Protein AF-A0A2H6NJY4-F1 (afdb_monomer_lite)

Organism: NCBI:txid3147026

Foldseek 3Di:
DQLAFDWFWKWFALDPPDIQTATFTFNSDADDDDPPDPFDDKDQGMATPDPVRGGFWIWGADPPPGDIDIDGRTDLPDDLVVPPDDPVVSVRNVVCNVVSVVNVQSVCVVVVHDPPCPDDPPDDDDDDDDDDPDDDPPDD

Radius of gyration: 24.02 Å; chains: 1; bounding box: 42×92×43 Å

pLDDT: mean 80.64, std 13.8, range [42.91, 96.81]

Structure (mmCIF, N/CA/C/O backbone):
data_AF-A0A2H6NJY4-F1
#
_entry.id   AF-A0A2H6NJY4-F1
#
loop_
_atom_site.group_PDB
_atom_site.id
_atom_site.type_symbol
_atom_site.label_atom_id
_atom_site.label_alt_id
_atom_site.label_comp_id
_atom_site.label_asym_id
_atom_site.label_entity_id
_atom_site.label_seq_id
_atom_site.pdbx_PDB_ins_code
_atom_site.Cartn_x
_atom_site.Cartn_y
_atom_site.Cartn_z
_atom_site.occupancy
_atom_site.B_iso_or_equiv
_atom_site.auth_seq_id
_atom_site.auth_comp_id
_atom_site.auth_asym_id
_atom_site.auth_atom_id
_atom_site.pdbx_PDB_model_num
ATOM 1 N N . ASN A 1 1 ? -20.076 -10.041 -0.085 1.00 42.91 1 ASN A N 1
ATOM 2 C CA . ASN A 1 1 ? -19.448 -9.276 1.010 1.00 42.91 1 ASN A CA 1
ATOM 3 C C . ASN A 1 1 ? -18.939 -7.963 0.458 1.00 42.91 1 ASN A C 1
ATOM 5 O O . ASN A 1 1 ? -17.901 -7.938 -0.183 1.00 42.91 1 ASN A O 1
ATOM 9 N N . GLU A 1 2 ? -19.716 -6.896 0.629 1.00 47.81 2 GLU A N 1
ATOM 10 C CA . GLU A 1 2 ? -19.379 -5.552 0.152 1.00 47.81 2 GLU A CA 1
ATOM 11 C C . GLU A 1 2 ? -18.585 -4.817 1.238 1.00 47.81 2 GLU A C 1
ATOM 13 O O . GLU A 1 2 ? -19.144 -4.135 2.090 1.00 47.81 2 GLU A O 1
ATOM 18 N N . ILE A 1 3 ? -17.260 -4.970 1.223 1.00 58.25 3 ILE A N 1
ATOM 19 C CA . ILE A 1 3 ? -16.318 -4.173 2.030 1.00 58.25 3 ILE A CA 1
ATOM 20 C C . ILE A 1 3 ? -16.059 -2.838 1.301 1.00 58.25 3 ILE A C 1
ATOM 22 O O . ILE A 1 3 ? -14.927 -2.401 1.101 1.00 58.25 3 ILE A O 1
ATOM 26 N N . MET A 1 4 ? -17.111 -2.214 0.771 1.00 63.34 4 MET A N 1
ATOM 27 C CA . MET A 1 4 ? -16.979 -0.898 0.156 1.00 63.34 4 MET A CA 1
ATOM 28 C C . MET A 1 4 ? -16.822 0.127 1.266 1.00 63.34 4 MET A C 1
ATOM 30 O O . MET A 1 4 ? -17.583 0.121 2.232 1.00 63.34 4 MET A O 1
ATOM 34 N N . ASP A 1 5 ? -15.857 1.033 1.114 1.00 71.38 5 ASP A N 1
ATOM 35 C CA . ASP A 1 5 ? -15.793 2.250 1.918 1.00 71.38 5 ASP A CA 1
ATOM 36 C C . ASP A 1 5 ? -15.581 2.055 3.433 1.00 71.38 5 ASP A C 1
ATOM 38 O O . ASP A 1 5 ? -15.742 2.992 4.221 1.00 71.38 5 ASP A O 1
ATOM 42 N N . THR A 1 6 ? -15.156 0.865 3.856 1.00 86.00 6 THR A N 1
ATOM 43 C CA . THR A 1 6 ? -14.791 0.599 5.250 1.00 86.00 6 THR A CA 1
ATOM 44 C C . THR A 1 6 ? -13.343 0.982 5.512 1.00 86.00 6 THR A C 1
ATOM 46 O O . THR A 1 6 ? -12.458 0.706 4.694 1.00 86.00 6 THR A O 1
ATOM 49 N N . ILE A 1 7 ? -13.087 1.558 6.684 1.00 90.19 7 ILE A N 1
ATOM 50 C CA . ILE A 1 7 ? -11.731 1.786 7.174 1.00 90.19 7 ILE A CA 1
ATOM 51 C C . ILE A 1 7 ? -11.246 0.507 7.851 1.00 90.19 7 ILE A C 1
ATOM 53 O O . ILE A 1 7 ? -11.883 0.018 8.781 1.00 90.19 7 ILE A O 1
ATOM 57 N N . GLN A 1 8 ? -10.112 -0.014 7.395 1.00 92.50 8 GLN A N 1
ATOM 58 C CA . GLN A 1 8 ? -9.477 -1.195 7.971 1.00 92.50 8 GLN A CA 1
ATOM 59 C C . GLN A 1 8 ? -7.980 -0.973 8.173 1.00 92.50 8 GLN A C 1
ATOM 61 O O . GLN A 1 8 ? -7.358 -0.135 7.513 1.00 92.50 8 GLN A O 1
ATOM 66 N N . THR A 1 9 ? -7.396 -1.740 9.094 1.00 95.44 9 THR A N 1
ATOM 67 C CA . THR A 1 9 ? -5.949 -1.731 9.320 1.00 95.44 9 THR A CA 1
ATOM 68 C C . THR A 1 9 ? -5.268 -2.498 8.195 1.00 95.44 9 THR A C 1
ATOM 70 O O . THR A 1 9 ? -5.370 -3.715 8.126 1.00 95.44 9 THR A O 1
ATOM 73 N N . LEU A 1 10 ? -4.559 -1.793 7.322 1.00 96.06 10 LEU A N 1
ATOM 74 C CA . LEU A 1 10 ? -3.635 -2.355 6.345 1.00 96.06 10 LEU A CA 1
ATOM 75 C C . LEU A 1 10 ? -2.285 -2.625 7.021 1.00 96.06 10 LEU A C 1
ATOM 77 O O . LEU A 1 10 ? -1.745 -1.764 7.720 1.00 96.06 10 LEU A O 1
ATOM 81 N N . VAL A 1 11 ? -1.730 -3.806 6.770 1.00 96.62 11 VAL A N 1
ATOM 82 C CA . VAL A 1 11 ? -0.346 -4.174 7.076 1.00 96.62 11 VAL A CA 1
ATOM 83 C C . VAL A 1 11 ? 0.413 -4.228 5.757 1.00 96.62 11 VAL A C 1
ATOM 85 O O . VAL A 1 11 ? 0.078 -5.031 4.891 1.00 96.62 11 VAL A O 1
ATOM 88 N N . PHE A 1 12 ? 1.409 -3.359 5.587 1.00 96.81 12 PHE A N 1
ATOM 89 C CA . PHE A 1 12 ? 2.260 -3.301 4.397 1.00 96.81 12 PHE A CA 1
ATOM 90 C C . PHE A 1 12 ? 3.679 -3.773 4.723 1.00 96.81 12 PHE A C 1
ATOM 92 O O . PHE A 1 12 ? 4.318 -3.238 5.627 1.00 96.81 12 PHE A O 1
ATOM 99 N N . SER A 1 13 ? 4.184 -4.748 3.974 1.00 93.94 13 SER A N 1
ATOM 100 C CA . SER A 1 13 ? 5.522 -5.318 4.117 1.00 93.94 13 SER A CA 1
ATOM 101 C C . SER A 1 13 ? 6.531 -4.554 3.260 1.00 93.94 13 SER A C 1
ATOM 103 O O . SER A 1 13 ? 6.448 -4.557 2.032 1.00 93.94 13 SER A O 1
ATOM 105 N N . LYS A 1 14 ? 7.519 -3.930 3.906 1.00 85.06 14 LYS A N 1
ATOM 106 C CA . LYS A 1 14 ? 8.573 -3.152 3.242 1.00 85.06 14 LYS A CA 1
ATOM 107 C C . LYS A 1 14 ? 9.763 -4.029 2.842 1.00 85.06 14 LYS A C 1
ATOM 109 O O . LYS A 1 14 ? 10.114 -4.128 1.669 1.00 85.06 14 LYS A O 1
ATOM 114 N N . ASP A 1 15 ? 10.363 -4.697 3.823 1.00 77.38 15 ASP A N 1
ATOM 115 C CA . ASP A 1 15 ? 11.486 -5.627 3.672 1.00 77.38 15 ASP A CA 1
ATOM 116 C C . ASP A 1 15 ? 11.253 -6.876 4.540 1.00 77.38 15 ASP A C 1
ATOM 118 O O . ASP A 1 15 ? 10.174 -7.040 5.107 1.00 77.38 15 ASP A O 1
ATOM 122 N N . LYS A 1 16 ? 12.232 -7.791 4.620 1.00 67.00 16 LYS A N 1
ATOM 123 C CA . LYS A 1 16 ? 12.037 -9.107 5.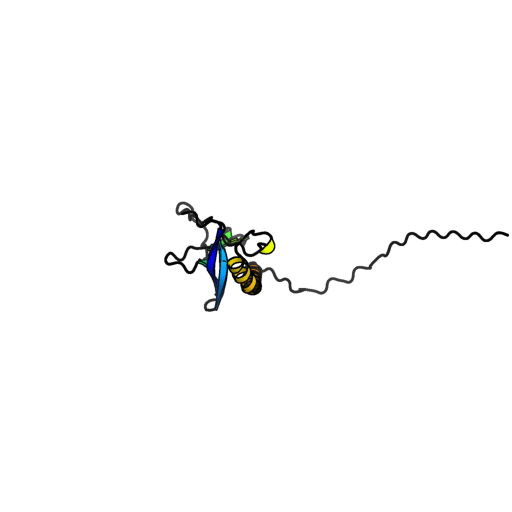251 1.00 67.00 16 LYS A CA 1
ATOM 124 C C . LYS A 1 16 ? 11.521 -9.044 6.697 1.00 67.00 16 LYS A C 1
ATOM 126 O O . LYS A 1 16 ? 10.931 -10.033 7.104 1.00 67.00 16 LYS A O 1
ATOM 131 N N . ASN A 1 17 ? 11.691 -7.935 7.429 1.00 69.75 17 ASN A N 1
ATOM 132 C CA . ASN A 1 17 ? 11.294 -7.840 8.840 1.00 69.75 17 ASN A CA 1
ATOM 133 C C . ASN A 1 17 ? 10.625 -6.507 9.239 1.00 69.75 17 ASN A C 1
ATOM 135 O O . ASN A 1 17 ? 10.441 -6.269 10.433 1.00 69.75 17 ASN A O 1
ATOM 139 N N . ASN A 1 18 ? 10.285 -5.628 8.292 1.00 87.62 18 ASN A N 1
ATOM 140 C CA . ASN A 1 18 ? 9.705 -4.321 8.600 1.00 87.62 18 ASN A CA 1
ATOM 141 C C . ASN A 1 18 ? 8.315 -4.139 7.976 1.00 87.62 18 ASN A C 1
ATOM 143 O O . ASN A 1 18 ? 8.128 -4.324 6.769 1.00 87.62 18 ASN A O 1
ATOM 147 N N . GLU A 1 19 ? 7.352 -3.730 8.804 1.00 94.56 19 GLU A N 1
ATOM 148 C CA . GLU A 1 19 ? 5.953 -3.539 8.428 1.00 94.56 19 GLU A CA 1
ATOM 149 C C . GLU A 1 19 ? 5.469 -2.124 8.760 1.00 94.56 19 GLU A C 1
ATOM 151 O O . GLU A 1 19 ? 5.774 -1.560 9.812 1.00 94.56 19 GLU A O 1
ATOM 156 N N . ILE A 1 20 ? 4.635 -1.571 7.883 1.00 95.50 20 ILE A N 1
ATOM 157 C CA . ILE A 1 20 ? 3.905 -0.329 8.117 1.00 95.50 20 ILE A CA 1
ATOM 158 C C . ILE A 1 20 ? 2.441 -0.690 8.355 1.00 95.50 20 ILE A C 1
ATOM 160 O O . ILE A 1 20 ? 1.766 -1.198 7.461 1.00 95.50 20 ILE A O 1
ATOM 164 N N . LYS A 1 21 ? 1.938 -0.403 9.560 1.00 95.94 21 LYS A N 1
ATOM 165 C CA . LYS A 1 21 ? 0.517 -0.560 9.901 1.00 95.94 21 LYS A CA 1
ATOM 166 C C . LYS A 1 21 ? -0.212 0.774 9.851 1.00 95.94 21 LYS A C 1
ATOM 168 O O . LYS A 1 21 ? 0.156 1.707 10.579 1.00 95.94 21 LYS A O 1
ATOM 173 N N . LEU A 1 22 ? -1.263 0.858 9.041 1.00 95.69 22 LEU A N 1
ATOM 174 C CA . LEU A 1 22 ? -2.063 2.068 8.866 1.00 95.69 22 LEU A CA 1
ATOM 175 C C . LEU A 1 22 ? -3.547 1.768 8.680 1.00 95.69 22 LEU A C 1
ATOM 177 O O . LEU A 1 22 ? -3.909 0.761 8.091 1.00 95.69 22 LEU A O 1
ATOM 181 N N . ASN A 1 23 ? -4.403 2.680 9.129 1.00 94.38 23 ASN A N 1
ATOM 182 C CA . ASN A 1 23 ? -5.824 2.633 8.796 1.00 94.38 23 ASN A CA 1
ATOM 183 C C . ASN A 1 23 ? -6.048 3.258 7.422 1.00 94.38 23 ASN A C 1
ATOM 185 O O . ASN A 1 23 ? -5.636 4.399 7.188 1.00 94.38 23 ASN A O 1
ATOM 189 N N . ALA A 1 24 ? -6.701 2.520 6.531 1.00 92.06 24 ALA A N 1
ATOM 190 C CA . ALA A 1 24 ? -6.932 2.941 5.161 1.00 92.06 24 ALA A CA 1
ATOM 191 C C . ALA A 1 24 ? -8.305 2.491 4.654 1.00 92.06 24 ALA A C 1
ATOM 193 O O . ALA A 1 24 ? -8.928 1.584 5.205 1.00 92.06 24 ALA A O 1
ATOM 194 N N . LEU A 1 25 ? -8.784 3.172 3.614 1.00 91.56 25 LEU A N 1
ATOM 195 C CA . LEU A 1 25 ? -10.094 2.921 3.028 1.00 91.56 25 LEU A CA 1
ATOM 196 C C . LEU A 1 25 ? -9.994 1.802 1.986 1.00 91.56 25 LEU A C 1
ATOM 198 O O . LEU A 1 25 ? -9.193 1.897 1.050 1.00 91.56 25 LEU A O 1
ATOM 202 N N . ALA A 1 26 ? -10.817 0.770 2.142 1.00 89.88 26 ALA A N 1
ATOM 203 C CA . ALA A 1 26 ? -10.967 -0.289 1.152 1.00 89.88 26 ALA A CA 1
ATOM 204 C C . ALA A 1 26 ? -11.712 0.225 -0.089 1.00 89.88 26 ALA A C 1
ATOM 206 O O . ALA A 1 26 ? -12.698 0.950 0.033 1.00 89.88 26 ALA A O 1
ATOM 207 N N . SER A 1 27 ? -11.282 -0.195 -1.279 1.00 88.06 27 SER A N 1
ATOM 208 C CA . SER A 1 27 ? -11.981 0.113 -2.538 1.00 88.06 27 SER A CA 1
ATOM 209 C C . SER A 1 27 ? -13.276 -0.680 -2.741 1.00 88.06 27 SER A C 1
ATOM 211 O O . SER A 1 27 ? -14.026 -0.407 -3.677 1.00 88.06 27 SER A O 1
ATOM 213 N N . GLY A 1 28 ? -13.523 -1.699 -1.910 1.00 85.25 28 GLY A N 1
ATOM 214 C CA . GLY A 1 28 ? -14.598 -2.673 -2.104 1.00 85.25 28 GLY A CA 1
ATOM 215 C C . GLY A 1 28 ? -14.322 -3.739 -3.160 1.00 85.25 28 GLY A C 1
ATOM 216 O O . GLY A 1 28 ? -15.189 -4.571 -3.411 1.00 85.25 28 GLY A O 1
ATOM 217 N N . LYS A 1 29 ? -13.132 -3.741 -3.765 1.00 85.19 29 LYS A N 1
ATOM 218 C CA . LYS A 1 29 ? -12.690 -4.762 -4.716 1.00 85.19 29 LYS A CA 1
ATOM 219 C C . LYS A 1 29 ? -11.688 -5.707 -4.063 1.00 85.19 29 LYS A C 1
ATOM 221 O O . LYS A 1 29 ? -10.968 -5.328 -3.142 1.00 85.19 29 LYS A O 1
ATOM 226 N N . PHE A 1 30 ? -11.627 -6.927 -4.576 1.00 82.81 30 PHE A N 1
ATOM 227 C CA . PHE A 1 30 ? -10.683 -7.958 -4.159 1.00 82.81 30 PHE A CA 1
ATOM 228 C C . PHE A 1 30 ? -9.942 -8.503 -5.378 1.00 82.81 30 PHE A C 1
ATOM 230 O O . PHE A 1 30 ? -10.411 -8.375 -6.511 1.00 82.81 30 PHE A O 1
ATOM 237 N N . PHE A 1 31 ? -8.767 -9.081 -5.145 1.00 86.88 31 PHE A N 1
ATOM 238 C CA . PHE A 1 31 ? -8.061 -9.813 -6.187 1.00 86.88 31 PHE A CA 1
ATOM 239 C C . PHE A 1 31 ? -8.646 -11.213 -6.312 1.00 86.88 31 PHE A C 1
ATOM 241 O O . PHE A 1 31 ? -8.768 -11.934 -5.324 1.00 86.88 31 PHE A O 1
ATOM 248 N N . GLU A 1 32 ? -8.975 -11.592 -7.538 1.00 82.25 32 GLU A N 1
ATOM 249 C CA . GLU A 1 32 ? -9.263 -12.970 -7.902 1.00 82.25 32 GLU A CA 1
ATOM 250 C C . GLU A 1 32 ? -8.016 -13.545 -8.575 1.00 82.25 32 GLU A C 1
ATOM 252 O O . GLU A 1 32 ? -7.437 -12.915 -9.463 1.00 82.25 32 GLU A O 1
ATOM 257 N N . VAL A 1 33 ? -7.564 -14.706 -8.104 1.00 73.56 33 VAL A N 1
ATOM 258 C CA . VAL A 1 33 ? -6.417 -15.406 -8.686 1.00 73.56 33 VAL A CA 1
ATOM 259 C C . VAL A 1 33 ? -6.960 -16.489 -9.602 1.00 73.56 33 VAL A C 1
ATOM 261 O O . VAL A 1 33 ? -7.536 -17.468 -9.126 1.00 73.56 33 VAL A O 1
ATOM 264 N N . ASP A 1 34 ? -6.765 -16.317 -10.906 1.00 72.00 34 ASP A N 1
ATOM 265 C CA . ASP A 1 34 ? -7.075 -17.363 -11.872 1.00 72.00 34 ASP A CA 1
ATOM 266 C C . ASP A 1 34 ? -5.961 -18.419 -11.850 1.00 72.00 34 ASP A C 1
ATOM 268 O O . ASP A 1 34 ? -4.794 -18.136 -12.114 1.00 72.00 34 ASP A O 1
ATOM 272 N N . ILE A 1 35 ? -6.327 -19.645 -11.484 1.00 64.31 35 ILE A N 1
ATOM 273 C CA . ILE A 1 35 ? -5.413 -20.787 -11.341 1.00 64.31 35 ILE A CA 1
ATOM 274 C C . ILE A 1 35 ? -5.130 -21.429 -12.720 1.00 64.31 35 ILE A C 1
ATOM 276 O O . ILE A 1 35 ? -4.299 -22.329 -12.829 1.00 64.31 35 ILE A O 1
ATOM 280 N N . SER A 1 36 ? -5.831 -21.003 -13.780 1.00 64.19 36 SER A N 1
ATOM 281 C CA . SER A 1 36 ? -5.752 -21.612 -15.113 1.00 64.19 36 SER A CA 1
ATOM 282 C C . SER A 1 36 ? -4.583 -21.117 -15.973 1.00 64.19 36 SER A C 1
ATOM 284 O O . SER A 1 36 ? -4.143 -21.839 -16.871 1.00 64.19 36 SER A O 1
ATOM 286 N N . GLU A 1 37 ? -4.018 -19.946 -15.673 1.00 56.38 37 GLU A N 1
ATOM 287 C CA . GLU A 1 37 ? -2.830 -19.420 -16.344 1.00 56.38 37 GLU A CA 1
ATOM 288 C C . GLU A 1 37 ? -1.591 -19.595 -15.456 1.00 56.38 37 GLU A C 1
ATOM 290 O O . GLU A 1 37 ? -1.649 -19.414 -14.240 1.00 56.38 37 GLU A O 1
ATOM 295 N N . ASN A 1 38 ? -0.443 -19.932 -16.060 1.00 55.72 38 ASN A N 1
ATOM 296 C CA . ASN A 1 38 ? 0.875 -19.854 -15.416 1.00 55.72 38 ASN A CA 1
ATOM 297 C C . ASN A 1 38 ? 1.212 -18.379 -15.144 1.00 55.72 38 ASN A C 1
ATOM 299 O O . ASN A 1 38 ? 2.090 -17.796 -15.783 1.00 55.72 38 ASN A O 1
ATOM 303 N N . LEU A 1 39 ? 0.462 -17.749 -14.243 1.00 59.62 39 LEU A N 1
ATOM 304 C CA . LEU A 1 39 ? 0.694 -16.387 -13.822 1.00 59.62 39 LEU A CA 1
ATOM 305 C C . LEU A 1 39 ? 2.074 -16.338 -13.182 1.00 59.62 39 LEU A C 1
ATOM 307 O O . LEU A 1 39 ? 2.447 -17.182 -12.361 1.00 59.62 39 LEU A O 1
ATOM 311 N N . ASN A 1 40 ? 2.845 -15.335 -13.590 1.00 63.66 40 ASN A N 1
ATOM 312 C CA . ASN A 1 40 ? 4.104 -15.021 -12.942 1.00 63.66 40 ASN A CA 1
ATOM 313 C C . ASN A 1 40 ? 3.896 -14.918 -11.423 1.00 63.66 40 ASN A C 1
ATOM 315 O O . ASN A 1 40 ? 2.837 -14.464 -10.981 1.00 63.66 40 ASN A O 1
ATOM 319 N N . PRO A 1 41 ? 4.894 -15.313 -10.616 1.00 71.12 41 PRO A N 1
ATOM 320 C CA . PRO A 1 41 ? 4.765 -15.329 -9.168 1.00 71.12 41 PRO A CA 1
ATOM 321 C C . PRO A 1 41 ? 4.353 -13.946 -8.648 1.00 71.12 41 PRO A C 1
ATOM 323 O O . PRO A 1 41 ? 5.121 -12.987 -8.708 1.00 71.12 41 PRO A O 1
ATOM 326 N N . MET A 1 42 ? 3.125 -13.855 -8.136 1.00 82.31 42 MET A N 1
ATOM 327 C CA . MET A 1 42 ? 2.611 -12.665 -7.470 1.00 82.31 42 MET A CA 1
ATOM 328 C C . MET A 1 42 ? 3.175 -12.603 -6.052 1.00 82.31 42 MET A C 1
ATOM 330 O O . MET A 1 42 ? 3.044 -13.553 -5.279 1.00 82.31 42 MET A O 1
ATOM 334 N N . LYS A 1 43 ? 3.757 -11.463 -5.677 1.00 89.50 43 LYS A N 1
ATOM 335 C CA . LYS A 1 43 ? 4.194 -11.215 -4.302 1.00 89.50 43 LYS A CA 1
ATOM 336 C C . LYS A 1 43 ? 3.186 -10.321 -3.592 1.00 89.50 43 LYS A C 1
ATOM 338 O O . LYS A 1 43 ? 2.997 -9.170 -3.978 1.00 89.50 43 LYS A O 1
ATOM 343 N N . THR A 1 44 ? 2.592 -10.807 -2.508 1.00 91.94 44 THR A N 1
ATOM 344 C CA . THR A 1 44 ? 1.784 -9.961 -1.622 1.00 91.94 44 THR A CA 1
ATOM 345 C C . THR A 1 44 ? 2.681 -8.953 -0.905 1.00 91.94 44 THR A C 1
ATOM 347 O O . THR A 1 44 ? 3.678 -9.322 -0.283 1.00 91.94 44 THR A O 1
ATOM 350 N N . LEU A 1 45 ? 2.328 -7.673 -1.009 1.00 94.69 45 LEU A N 1
ATOM 351 C CA . LEU A 1 45 ? 2.982 -6.566 -0.310 1.00 94.69 45 LE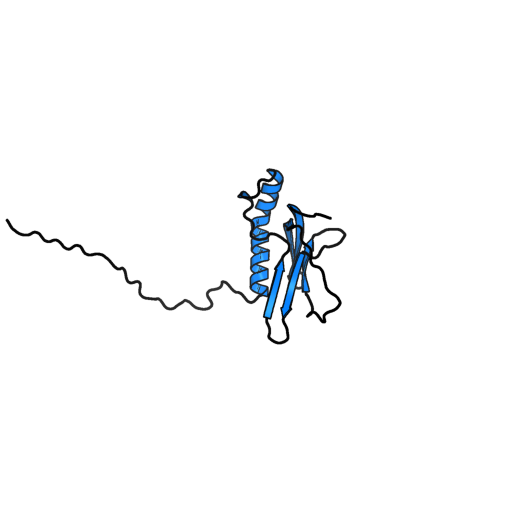U A CA 1
ATOM 352 C C . LEU A 1 45 ? 2.138 -6.030 0.841 1.00 94.69 45 LEU A C 1
ATOM 354 O O . LEU A 1 45 ? 2.676 -5.390 1.735 1.00 94.69 45 LEU A O 1
ATOM 358 N N . GLY A 1 46 ? 0.827 -6.263 0.838 1.00 94.81 46 GLY A N 1
ATOM 359 C CA . GLY A 1 46 ? -0.007 -5.843 1.949 1.00 94.81 46 GLY A CA 1
ATOM 360 C C . GLY A 1 46 ? -1.347 -6.547 2.012 1.00 94.81 46 GLY A C 1
ATOM 361 O O . GLY A 1 46 ? -1.893 -6.976 0.994 1.00 94.81 46 GLY A O 1
ATOM 362 N N . TYR A 1 47 ? -1.861 -6.647 3.229 1.00 94.69 47 TYR A N 1
ATOM 363 C CA . TYR A 1 47 ? -3.113 -7.313 3.564 1.00 94.69 47 TYR A CA 1
ATOM 364 C C . TYR A 1 47 ? -3.844 -6.545 4.667 1.00 94.69 47 TYR A C 1
ATOM 366 O O . TYR A 1 47 ? -3.213 -5.818 5.441 1.00 94.69 47 TYR A O 1
ATOM 374 N N . PHE A 1 48 ? -5.165 -6.678 4.754 1.00 93.88 48 PHE A N 1
ATOM 375 C CA . PHE A 1 48 ? -5.877 -6.177 5.928 1.00 93.88 48 PHE A CA 1
ATOM 376 C C . PHE A 1 48 ? -5.645 -7.092 7.127 1.00 93.88 48 PHE A C 1
ATOM 378 O O . PHE A 1 48 ? -5.644 -8.309 6.984 1.00 93.88 48 PHE A O 1
ATOM 385 N N . ASP A 1 49 ? -5.463 -6.508 8.313 1.00 93.31 49 ASP A N 1
ATOM 386 C CA . ASP A 1 49 ? -5.348 -7.202 9.604 1.00 93.31 49 ASP A CA 1
ATOM 387 C C . ASP A 1 49 ? -6.730 -7.752 10.025 1.00 93.31 49 ASP A C 1
ATOM 389 O O . ASP A 1 49 ? -7.310 -7.362 11.039 1.00 93.31 49 ASP A O 1
ATOM 393 N N . SER A 1 50 ? -7.301 -8.593 9.161 1.00 87.88 50 SER A N 1
ATOM 394 C CA . SER A 1 50 ? -8.543 -9.343 9.319 1.00 87.88 50 SER A CA 1
ATOM 395 C C . SER A 1 50 ? -8.210 -10.821 9.579 1.00 87.88 50 SER A C 1
ATOM 397 O O . SER A 1 50 ? -7.095 -11.265 9.282 1.00 87.88 50 SER A O 1
ATOM 399 N N . PRO A 1 51 ? -9.149 -11.620 10.120 1.00 87.88 51 PRO A N 1
ATOM 400 C CA . PRO A 1 51 ? -8.954 -13.064 10.280 1.00 87.88 51 PRO A CA 1
ATOM 401 C C . PRO A 1 51 ? -8.563 -13.767 8.973 1.00 87.88 51 PRO A C 1
ATOM 403 O O . PRO A 1 51 ? -7.733 -14.674 8.989 1.00 87.88 51 PRO A O 1
ATOM 406 N N . ASP A 1 52 ? -9.114 -13.294 7.854 1.00 86.81 52 ASP A N 1
ATOM 407 C CA . ASP A 1 52 ? -8.899 -13.850 6.517 1.00 86.81 52 ASP A CA 1
ATOM 408 C C . ASP A 1 52 ? -7.609 -13.333 5.854 1.00 86.81 52 ASP A C 1
ATOM 410 O O . ASP A 1 52 ? -7.163 -13.882 4.848 1.00 86.81 52 ASP A O 1
ATOM 414 N N . LYS A 1 53 ? -6.976 -12.301 6.437 1.00 89.44 53 LYS A N 1
ATOM 415 C CA . LYS A 1 53 ? -5.784 -11.620 5.907 1.00 89.44 53 LYS A CA 1
ATOM 416 C C . LYS A 1 53 ? -5.914 -11.288 4.424 1.00 89.44 53 LYS A C 1
ATOM 418 O O . LYS A 1 53 ? -5.033 -11.592 3.614 1.00 89.44 53 LYS A O 1
ATOM 423 N N . ASP A 1 54 ? -7.026 -10.643 4.087 1.00 89.94 54 ASP A N 1
ATOM 424 C CA . ASP A 1 54 ? -7.385 -10.321 2.713 1.00 89.94 54 ASP A CA 1
ATOM 425 C C . ASP A 1 54 ? -6.248 -9.563 2.021 1.00 89.94 54 ASP A C 1
ATOM 427 O O . ASP A 1 54 ? -5.799 -8.514 2.492 1.00 89.94 54 ASP A O 1
ATOM 431 N N . THR A 1 55 ? -5.764 -10.099 0.900 1.00 92.12 55 THR A N 1
ATOM 432 C CA . THR A 1 55 ? -4.661 -9.499 0.144 1.00 92.12 55 THR A CA 1
ATOM 433 C C . THR A 1 55 ? -5.132 -8.223 -0.548 1.00 92.12 55 THR A C 1
ATOM 435 O O . THR A 1 55 ? -6.091 -8.231 -1.315 1.00 92.12 55 THR A O 1
ATOM 438 N N . MET A 1 56 ? -4.426 -7.126 -0.286 1.00 93.69 56 MET A N 1
ATOM 439 C CA . MET A 1 56 ? -4.836 -5.774 -0.670 1.00 93.69 56 MET A CA 1
ATOM 440 C C . MET A 1 56 ? -3.850 -5.072 -1.592 1.00 93.69 56 MET A C 1
ATOM 442 O O . MET A 1 56 ? -4.257 -4.228 -2.391 1.00 93.69 56 MET A O 1
ATOM 446 N N . ILE A 1 57 ? -2.562 -5.400 -1.489 1.00 95.06 57 ILE A N 1
ATOM 447 C CA . ILE A 1 57 ? -1.518 -4.836 -2.344 1.00 95.06 57 ILE A CA 1
ATOM 448 C C . ILE A 1 57 ? -0.637 -5.971 -2.839 1.00 95.06 57 ILE A C 1
ATOM 450 O O . ILE A 1 57 ? -0.143 -6.774 -2.043 1.00 95.06 57 ILE A O 1
ATOM 454 N N . VAL A 1 58 ? -0.433 -6.026 -4.152 1.00 93.00 58 VAL A N 1
ATOM 455 C CA . VAL A 1 58 ? 0.306 -7.101 -4.817 1.00 93.00 58 VAL A CA 1
ATOM 456 C C . VAL A 1 58 ? 1.319 -6.533 -5.793 1.00 93.00 58 VAL A C 1
ATOM 458 O O . VAL A 1 58 ? 1.058 -5.533 -6.459 1.00 93.00 58 VAL A O 1
ATOM 461 N N . HIS A 1 59 ? 2.474 -7.182 -5.868 1.00 92.06 59 HIS A N 1
ATOM 462 C CA . HIS A 1 59 ? 3.509 -6.923 -6.853 1.00 92.06 59 HIS A CA 1
ATOM 463 C C . HIS A 1 59 ? 3.483 -8.025 -7.909 1.00 92.06 59 HIS A C 1
ATOM 465 O O . HIS A 1 59 ? 3.559 -9.213 -7.580 1.00 92.06 59 HIS A O 1
ATOM 471 N N . LEU A 1 60 ? 3.362 -7.610 -9.163 1.00 88.38 60 LEU A N 1
ATOM 472 C CA . LEU A 1 60 ? 3.290 -8.463 -10.334 1.00 88.38 60 LEU A CA 1
ATOM 473 C C . LEU A 1 60 ? 4.472 -8.161 -11.248 1.00 88.38 60 LEU A C 1
ATOM 475 O O . LEU A 1 60 ? 4.714 -7.008 -11.600 1.00 88.38 60 LEU A O 1
ATOM 479 N N . SER A 1 61 ? 5.155 -9.212 -11.682 1.00 84.75 61 SER A N 1
ATOM 480 C CA . SER A 1 61 ? 6.136 -9.138 -12.763 1.00 84.75 61 SER A CA 1
ATOM 481 C C . SER A 1 61 ? 5.493 -9.652 -14.051 1.00 84.75 61 SER A C 1
ATOM 483 O O . SER A 1 61 ? 4.731 -10.617 -14.021 1.00 84.75 61 SER A O 1
ATOM 485 N N . TYR A 1 62 ? 5.804 -9.056 -15.198 1.00 76.25 62 TYR A N 1
ATOM 486 C CA . TYR A 1 62 ? 5.265 -9.432 -16.503 1.00 76.25 62 TYR A CA 1
ATOM 487 C C . TYR A 1 62 ? 6.350 -9.997 -17.426 1.00 76.25 62 TYR A C 1
ATOM 489 O O . TYR A 1 62 ? 7.271 -9.294 -17.852 1.00 76.25 62 TYR A O 1
ATOM 497 N N . GLY A 1 63 ? 6.194 -11.279 -17.771 1.00 67.62 63 GLY A N 1
ATOM 498 C CA . GLY A 1 63 ? 7.102 -12.036 -18.629 1.00 67.62 63 GLY A CA 1
ATOM 499 C C . GLY A 1 63 ? 8.560 -12.047 -18.156 1.00 67.62 63 GLY A C 1
ATOM 500 O O . GLY A 1 63 ? 8.889 -11.661 -17.038 1.00 67.62 63 GLY A O 1
ATOM 501 N N . SER A 1 64 ? 9.451 -12.480 -19.045 1.00 68.50 64 SER A N 1
ATOM 502 C CA . SER A 1 64 ? 10.909 -12.416 -18.868 1.00 68.50 64 SER A CA 1
ATOM 503 C C . SER A 1 64 ? 11.501 -11.038 -19.180 1.00 68.50 64 SER A C 1
ATOM 505 O O . SER A 1 64 ? 12.698 -10.829 -19.009 1.00 68.50 64 SER A O 1
ATOM 507 N N . ASN A 1 65 ? 10.679 -10.107 -19.673 1.00 65.88 65 ASN A N 1
ATOM 508 C CA . ASN A 1 65 ? 11.131 -8.834 -20.239 1.00 65.88 65 ASN A CA 1
ATOM 509 C C . ASN A 1 65 ? 11.164 -7.693 -19.206 1.00 65.88 65 ASN A C 1
ATOM 511 O O . ASN A 1 65 ? 11.407 -6.550 -19.581 1.00 65.88 65 ASN A O 1
ATOM 515 N N . GLY A 1 66 ? 10.934 -7.994 -17.923 1.00 70.25 66 GLY A N 1
ATOM 516 C CA . GLY A 1 66 ? 11.205 -7.074 -16.814 1.00 70.25 66 GLY A CA 1
ATOM 517 C C . GLY A 1 66 ? 10.160 -5.981 -16.579 1.00 70.25 66 GLY A C 1
ATOM 518 O O . GLY A 1 66 ? 10.480 -4.981 -15.948 1.00 70.25 66 GLY A O 1
ATOM 519 N N . GLY A 1 67 ? 8.929 -6.132 -17.078 1.00 84.06 67 GLY A N 1
ATOM 520 C CA . GLY A 1 67 ? 7.841 -5.227 -16.700 1.00 84.06 67 GLY A CA 1
ATOM 521 C C . GLY A 1 67 ? 7.370 -5.521 -15.277 1.00 84.06 67 GLY A C 1
ATOM 522 O O . GLY A 1 67 ? 7.157 -6.683 -14.942 1.00 84.06 67 GLY A O 1
ATOM 523 N N . GLU A 1 68 ? 7.176 -4.496 -14.454 1.00 88.00 68 GLU A N 1
ATOM 524 C CA . GLU A 1 68 ? 6.689 -4.637 -13.079 1.00 88.00 68 GLU A CA 1
ATOM 525 C C . GLU A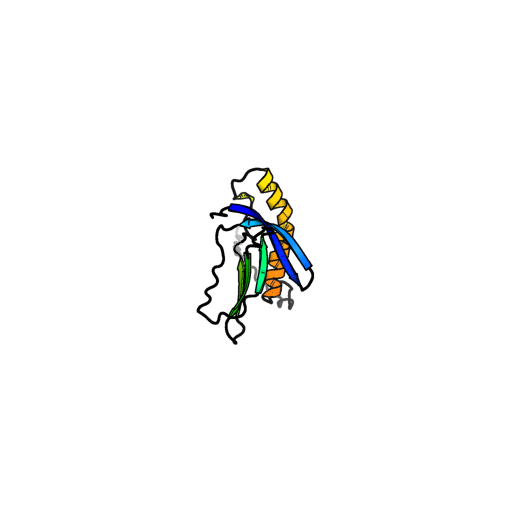 1 68 ? 5.497 -3.709 -12.833 1.00 88.00 68 GLU A C 1
ATOM 527 O O . GLU A 1 68 ? 5.434 -2.594 -13.355 1.00 88.00 68 GLU A O 1
ATOM 532 N N . ALA A 1 69 ? 4.530 -4.182 -12.051 1.00 91.00 69 ALA A N 1
ATOM 533 C CA . ALA A 1 69 ? 3.356 -3.417 -11.666 1.00 91.00 69 ALA A CA 1
ATOM 534 C C . ALA A 1 69 ? 2.950 -3.739 -10.229 1.00 91.00 69 ALA A C 1
ATOM 536 O O . ALA A 1 69 ? 2.900 -4.900 -9.824 1.00 91.00 69 ALA A O 1
ATOM 537 N N . ILE A 1 70 ? 2.599 -2.705 -9.467 1.00 92.88 70 ILE A N 1
ATOM 538 C CA . ILE A 1 70 ? 1.988 -2.857 -8.147 1.00 92.88 70 ILE A CA 1
ATOM 539 C C . ILE A 1 70 ? 0.519 -2.459 -8.250 1.00 92.88 70 ILE A C 1
ATOM 541 O O . ILE A 1 70 ? 0.200 -1.347 -8.670 1.00 92.88 70 ILE A O 1
ATOM 545 N N . LEU A 1 71 ? -0.373 -3.366 -7.856 1.00 93.00 71 LEU A N 1
ATOM 546 C CA . LEU A 1 71 ? -1.812 -3.120 -7.798 1.00 93.00 71 LEU A CA 1
ATOM 547 C C . LEU A 1 71 ? -2.240 -2.945 -6.341 1.00 93.00 71 LEU A C 1
ATOM 549 O O . LEU A 1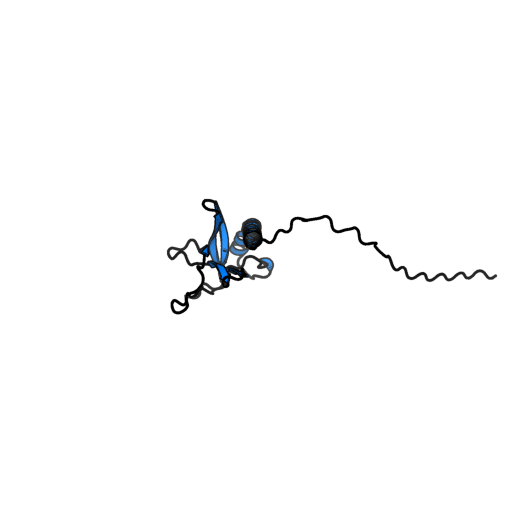 71 ? -1.841 -3.730 -5.480 1.00 93.00 71 LEU A O 1
ATOM 553 N N . SER A 1 72 ? -3.080 -1.944 -6.075 1.00 94.19 72 SER A N 1
ATOM 554 C CA . SER A 1 72 ? -3.622 -1.648 -4.745 1.00 94.19 72 SER A CA 1
ATOM 555 C C . SER A 1 72 ? -5.145 -1.595 -4.787 1.00 94.19 72 SER A C 1
ATOM 557 O O . SER A 1 72 ? -5.714 -0.822 -5.554 1.00 94.19 72 SER A O 1
ATOM 559 N N . GLN A 1 73 ? -5.803 -2.371 -3.923 1.00 93.38 73 GLN A N 1
ATOM 560 C CA . GLN A 1 73 ? -7.243 -2.258 -3.646 1.00 93.38 73 GLN A CA 1
ATOM 561 C C . GLN A 1 73 ? -7.541 -1.333 -2.461 1.00 93.38 73 GLN A C 1
ATOM 563 O O . GLN A 1 73 ? -8.688 -1.221 -2.023 1.00 93.38 73 GLN A O 1
ATOM 568 N N . VAL A 1 74 ? -6.516 -0.656 -1.946 1.00 92.81 74 VAL A N 1
ATOM 569 C CA . VAL A 1 74 ? -6.613 0.318 -0.863 1.00 92.81 74 VAL A CA 1
ATOM 570 C C . VAL A 1 74 ? -6.354 1.709 -1.415 1.00 92.81 74 VAL A C 1
ATOM 572 O O . VAL A 1 74 ? -5.428 1.927 -2.197 1.00 92.81 74 VAL A O 1
ATOM 575 N N . HIS A 1 75 ? -7.156 2.668 -0.970 1.00 90.75 75 HIS A N 1
ATOM 576 C CA . HIS A 1 75 ? -7.016 4.062 -1.357 1.00 90.75 75 HIS A CA 1
ATOM 577 C C . HIS A 1 75 ? -5.858 4.737 -0.608 1.00 90.75 75 HIS A C 1
ATOM 579 O O . HIS A 1 75 ? -6.008 5.176 0.537 1.00 90.75 75 HIS A O 1
ATOM 585 N N . LEU A 1 76 ? -4.703 4.857 -1.264 1.00 91.00 76 LEU A N 1
ATOM 586 C CA . LEU A 1 76 ? -3.508 5.476 -0.682 1.00 91.00 76 LEU A CA 1
ATOM 587 C C . LEU A 1 76 ? -3.478 6.993 -0.925 1.00 91.00 76 LEU A C 1
ATOM 589 O O . LEU A 1 76 ? -3.146 7.755 -0.018 1.00 91.00 76 LEU A O 1
ATOM 593 N N . GLU A 1 77 ? -3.933 7.447 -2.090 1.00 84.50 77 GLU A N 1
ATOM 594 C CA . GLU A 1 77 ? -3.874 8.839 -2.553 1.00 84.50 77 GLU A CA 1
ATOM 595 C C . GLU A 1 77 ? -5.167 9.647 -2.345 1.00 84.50 77 GLU A C 1
ATOM 597 O O . GLU A 1 77 ? -5.229 10.829 -2.685 1.00 84.50 77 GLU A O 1
ATOM 602 N N . VAL A 1 78 ? -6.214 9.052 -1.761 1.00 79.62 78 VAL A N 1
ATOM 603 C CA . VAL A 1 78 ? -7.507 9.740 -1.623 1.00 79.62 78 VAL A CA 1
ATOM 604 C C . VAL A 1 78 ? -7.401 10.982 -0.735 1.00 79.62 78 VAL A C 1
ATOM 606 O O . VAL A 1 78 ? -6.862 10.955 0.384 1.00 79.62 78 VAL A O 1
ATOM 609 N N . ASN A 1 79 ? -7.982 12.077 -1.234 1.00 78.62 79 ASN A N 1
ATOM 610 C CA . ASN A 1 79 ? -8.209 13.289 -0.467 1.00 78.62 79 ASN A CA 1
ATOM 611 C C . ASN A 1 79 ? -9.321 13.039 0.557 1.00 78.62 79 ASN A C 1
ATOM 613 O O . ASN A 1 79 ? -10.504 13.034 0.239 1.00 78.62 79 ASN A O 1
ATOM 617 N N . ILE A 1 80 ? -8.947 12.874 1.823 1.00 73.50 80 ILE A N 1
ATOM 618 C CA . ILE A 1 80 ? -9.915 12.564 2.883 1.00 73.50 80 ILE A CA 1
ATOM 619 C C . ILE A 1 80 ? -10.951 13.691 3.045 1.00 73.50 80 ILE A C 1
ATOM 621 O O . ILE A 1 80 ? -12.074 13.433 3.456 1.00 73.50 80 ILE A O 1
ATOM 625 N N . ARG A 1 81 ? -10.627 14.942 2.679 1.00 72.56 81 ARG A N 1
ATOM 626 C CA . ARG A 1 81 ? -11.581 16.063 2.771 1.00 72.56 81 ARG A CA 1
ATOM 627 C C . ARG A 1 81 ? -12.739 15.952 1.783 1.00 72.56 81 ARG A C 1
ATOM 629 O O . ARG A 1 81 ? -13.772 16.558 2.036 1.00 72.56 81 ARG A O 1
ATOM 636 N N . SER A 1 82 ? -12.575 15.228 0.674 1.00 75.06 82 SER A N 1
ATOM 637 C CA . SER A 1 82 ? -13.673 14.997 -0.271 1.00 75.06 82 SER A CA 1
ATOM 638 C C . SER A 1 82 ? -14.573 13.833 0.144 1.00 75.06 82 SER A C 1
ATOM 640 O O . SER A 1 82 ? -15.659 13.685 -0.408 1.00 75.06 82 SER A O 1
ATOM 642 N N . LEU A 1 83 ? -14.152 13.013 1.112 1.00 71.50 83 LEU A N 1
ATOM 643 C CA . LEU A 1 83 ? -14.973 11.944 1.667 1.00 71.50 83 LEU A CA 1
ATOM 644 C C . LEU A 1 83 ? -15.920 12.551 2.713 1.00 71.50 83 LEU A C 1
ATOM 646 O O . LEU A 1 83 ? -15.485 12.985 3.780 1.00 71.50 83 LEU A O 1
ATOM 650 N N . CYS A 1 84 ? -17.220 12.594 2.420 1.00 71.38 84 CYS A N 1
ATOM 651 C CA . CYS A 1 84 ? -18.244 13.038 3.369 1.00 71.38 84 CYS A CA 1
ATOM 652 C C . CYS A 1 84 ? -18.451 11.955 4.450 1.00 71.38 84 CYS A C 1
ATOM 654 O O . CYS A 1 84 ? -19.348 11.123 4.355 1.00 71.38 84 CYS A O 1
ATOM 656 N N . ARG A 1 85 ? -17.545 11.905 5.434 1.00 74.88 85 ARG A N 1
ATOM 657 C CA . ARG A 1 85 ? -17.463 10.867 6.479 1.00 74.88 85 ARG A CA 1
ATOM 658 C C . ARG A 1 85 ? -17.684 11.448 7.881 1.00 74.88 85 ARG A C 1
ATOM 660 O O . ARG A 1 85 ? -17.501 12.655 8.075 1.00 74.88 85 ARG A O 1
ATOM 667 N N . PRO A 1 86 ? -18.019 10.604 8.877 1.00 85.50 86 PRO A N 1
ATOM 668 C CA . PRO A 1 86 ? -18.006 10.993 10.283 1.00 85.50 86 PRO A CA 1
ATOM 669 C C . PRO A 1 86 ? -16.668 11.616 10.702 1.00 85.50 86 PRO A C 1
ATOM 671 O O . PRO A 1 86 ? -15.601 11.283 10.181 1.00 85.50 86 PRO A O 1
ATOM 674 N N . LYS A 1 87 ? -16.716 12.528 11.676 1.00 84.25 87 LYS A N 1
ATOM 675 C CA . LYS A 1 87 ? -15.535 13.276 12.137 1.00 84.25 87 LYS A CA 1
ATOM 676 C C . LYS A 1 87 ? -14.423 12.359 12.660 1.00 84.25 87 LYS A C 1
ATOM 678 O O . LYS A 1 87 ? -13.248 12.654 12.446 1.00 84.25 87 LYS A O 1
ATOM 683 N N . ASP A 1 88 ? -14.790 11.265 13.317 1.00 86.88 88 ASP A N 1
ATOM 684 C CA . ASP A 1 88 ? -13.836 10.325 13.906 1.00 86.88 88 ASP A CA 1
ATOM 685 C C . ASP A 1 88 ? -13.075 9.550 12.824 1.00 86.88 88 ASP A C 1
ATOM 687 O O . ASP A 1 88 ? -11.843 9.528 12.841 1.00 86.88 88 ASP A O 1
ATOM 691 N N . ASP A 1 89 ? -13.783 9.057 11.806 1.00 88.94 89 ASP A N 1
ATOM 692 C CA . ASP A 1 89 ? -13.210 8.424 10.612 1.00 88.94 89 ASP A CA 1
ATOM 693 C C . ASP A 1 89 ? -12.259 9.367 9.866 1.00 88.94 89 ASP A C 1
ATOM 695 O O . ASP A 1 89 ? -11.139 8.998 9.501 1.00 88.94 89 ASP A O 1
ATOM 699 N N . PHE A 1 90 ? -12.676 10.624 9.678 1.00 87.50 90 PHE A N 1
ATOM 700 C CA . PHE A 1 90 ? -11.841 11.650 9.057 1.00 87.50 90 PHE A CA 1
ATOM 701 C C . PHE A 1 90 ? -10.535 11.860 9.835 1.00 87.50 90 PHE A C 1
ATOM 703 O O . PHE A 1 90 ? -9.453 11.907 9.243 1.00 87.50 90 PHE A O 1
ATOM 710 N N . ASN A 1 91 ? -10.620 11.985 11.162 1.00 89.25 91 ASN A N 1
ATOM 711 C CA . ASN A 1 91 ? -9.454 12.189 12.018 1.00 89.25 91 ASN A CA 1
ATOM 712 C C . ASN A 1 91 ? -8.519 10.978 11.990 1.00 89.25 91 ASN A C 1
ATOM 714 O O . ASN A 1 91 ? -7.304 11.151 11.872 1.00 89.25 91 ASN A O 1
ATOM 718 N N . LEU A 1 92 ? -9.075 9.766 12.042 1.00 90.94 92 LEU A N 1
ATOM 719 C CA . LEU A 1 92 ? -8.319 8.522 11.975 1.00 90.94 92 LEU A CA 1
ATOM 720 C C . LEU A 1 92 ? -7.525 8.421 10.669 1.00 90.94 92 LEU A C 1
ATOM 722 O O . LEU A 1 92 ? -6.311 8.207 10.697 1.00 90.94 92 LEU A O 1
ATOM 726 N N . LEU A 1 93 ? -8.177 8.641 9.526 1.00 89.94 93 LEU A N 1
ATOM 727 C CA . LEU A 1 93 ? -7.512 8.628 8.222 1.00 89.94 93 LEU A CA 1
ATOM 728 C C . LEU A 1 93 ? -6.460 9.739 8.124 1.00 89.94 93 LEU A C 1
ATOM 730 O O . LEU A 1 93 ? -5.361 9.511 7.618 1.00 89.94 93 LEU A O 1
ATOM 734 N N . LYS A 1 94 ? -6.754 10.928 8.667 1.00 88.88 94 LYS A N 1
ATOM 735 C CA . LYS A 1 94 ? -5.835 12.072 8.651 1.00 88.88 94 LYS A CA 1
ATOM 736 C C . LYS A 1 94 ? -4.552 11.793 9.436 1.00 88.88 94 LYS A C 1
ATOM 738 O O . LYS A 1 94 ? -3.475 12.159 8.968 1.00 88.88 94 LYS A O 1
ATOM 743 N N . LEU A 1 95 ? -4.642 11.122 10.587 1.00 90.50 95 LEU A N 1
ATOM 744 C CA . LEU A 1 95 ? -3.476 10.695 11.375 1.00 90.50 95 LEU A CA 1
ATOM 745 C C . LEU A 1 95 ? -2.604 9.675 10.627 1.00 90.50 95 LEU A C 1
ATOM 747 O O . LEU A 1 95 ? -1.402 9.597 10.867 1.00 90.50 95 LEU A O 1
ATOM 751 N N . ASN A 1 96 ? -3.186 8.925 9.687 1.00 93.69 96 ASN A N 1
ATOM 752 C CA . ASN A 1 96 ? -2.476 7.944 8.870 1.00 93.69 96 ASN A CA 1
ATOM 753 C C . ASN A 1 96 ? -1.904 8.530 7.570 1.00 93.69 96 ASN A C 1
ATOM 755 O O . ASN A 1 96 ? -1.244 7.802 6.835 1.00 93.69 96 ASN A O 1
ATOM 759 N N . 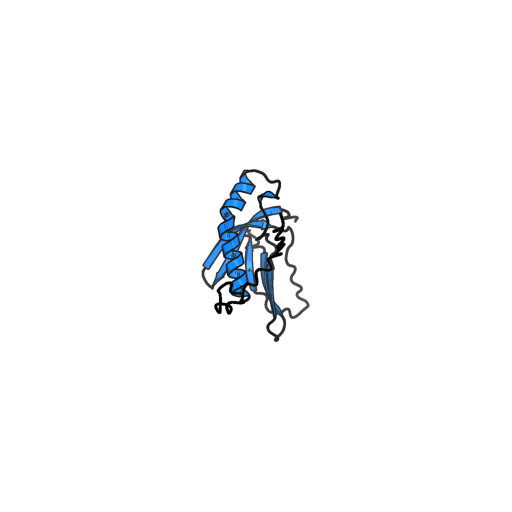ASN A 1 97 ? -2.075 9.831 7.292 1.00 90.62 97 ASN A N 1
ATOM 760 C CA . ASN A 1 97 ? -1.526 10.478 6.091 1.00 90.62 97 ASN A CA 1
ATOM 761 C C . ASN A 1 97 ? -0.028 10.235 5.926 1.00 90.62 97 ASN A C 1
ATOM 763 O O . ASN A 1 97 ? 0.398 9.851 4.846 1.00 90.62 97 ASN A O 1
ATOM 767 N N . ILE A 1 98 ? 0.749 10.427 6.996 1.00 91.56 98 ILE A N 1
ATOM 768 C CA . ILE A 1 98 ? 2.207 10.237 6.969 1.00 91.56 98 ILE A CA 1
ATOM 769 C C . ILE A 1 98 ? 2.535 8.804 6.542 1.00 91.56 98 ILE A C 1
ATOM 771 O O . ILE A 1 98 ? 3.268 8.601 5.584 1.00 91.56 98 ILE A O 1
ATOM 775 N N . LYS A 1 99 ? 1.878 7.819 7.158 1.00 94.81 99 LYS A N 1
ATOM 776 C CA . LYS A 1 99 ? 2.079 6.406 6.828 1.00 94.81 99 LYS A CA 1
ATOM 777 C C . LYS A 1 99 ? 1.623 6.052 5.412 1.00 94.81 99 LYS A C 1
ATOM 779 O O . LYS A 1 99 ? 2.238 5.203 4.782 1.00 94.81 99 LYS A O 1
ATOM 784 N N . ARG A 1 100 ? 0.565 6.690 4.891 1.00 93.44 100 ARG A N 1
ATOM 785 C CA . ARG A 1 100 ? 0.150 6.524 3.485 1.00 93.44 100 ARG A CA 1
ATOM 786 C C . ARG A 1 100 ? 1.247 6.998 2.536 1.00 93.44 100 ARG A C 1
ATOM 788 O O . ARG A 1 100 ? 1.539 6.302 1.570 1.00 93.44 100 ARG A O 1
ATOM 795 N N . TYR A 1 101 ? 1.878 8.134 2.834 1.00 91.50 101 TYR A N 1
ATOM 796 C CA . TYR A 1 101 ? 3.034 8.600 2.071 1.00 91.50 101 TYR A CA 1
ATOM 797 C C . TYR A 1 101 ? 4.219 7.645 2.196 1.00 91.50 101 TYR A C 1
ATOM 799 O O . TYR A 1 101 ? 4.829 7.344 1.179 1.00 91.50 101 TYR A O 1
ATOM 807 N N . ASP A 1 102 ? 4.501 7.111 3.386 1.00 92.88 102 ASP A N 1
ATOM 808 C CA . ASP A 1 102 ? 5.573 6.124 3.559 1.00 92.88 102 ASP A CA 1
ATOM 809 C C . ASP A 1 102 ? 5.330 4.878 2.693 1.00 92.88 102 ASP A C 1
ATOM 811 O O . ASP A 1 102 ? 6.229 4.445 1.978 1.00 92.88 102 ASP A O 1
ATOM 815 N N . VAL A 1 103 ? 4.102 4.343 2.677 1.00 95.00 103 VAL A N 1
ATOM 816 C CA . VAL A 1 103 ? 3.730 3.213 1.804 1.00 95.00 103 VAL A CA 1
ATOM 817 C C . VAL A 1 103 ? 3.913 3.569 0.328 1.00 95.00 103 VAL A C 1
ATOM 819 O O . VAL A 1 103 ? 4.529 2.803 -0.406 1.00 95.00 103 VAL A O 1
ATOM 822 N N . LEU A 1 104 ? 3.430 4.735 -0.113 1.00 93.50 104 LEU A N 1
ATOM 823 C CA . LEU A 1 104 ? 3.606 5.199 -1.494 1.00 93.50 104 LEU A CA 1
ATOM 824 C C . LEU A 1 104 ? 5.087 5.332 -1.872 1.00 93.50 104 LEU A C 1
ATOM 826 O O . LEU A 1 104 ? 5.483 4.910 -2.953 1.00 93.50 104 LEU A O 1
ATOM 830 N N . VAL A 1 105 ? 5.917 5.873 -0.980 1.00 91.75 105 VAL A N 1
ATOM 831 C CA . VAL A 1 105 ? 7.365 5.997 -1.187 1.00 91.75 105 VAL A CA 1
ATOM 832 C C . VAL A 1 105 ? 8.016 4.624 -1.328 1.00 91.75 105 VAL A C 1
ATOM 834 O O . VAL A 1 105 ? 8.845 4.433 -2.213 1.00 91.75 105 VAL A O 1
ATOM 837 N N . GLU A 1 106 ? 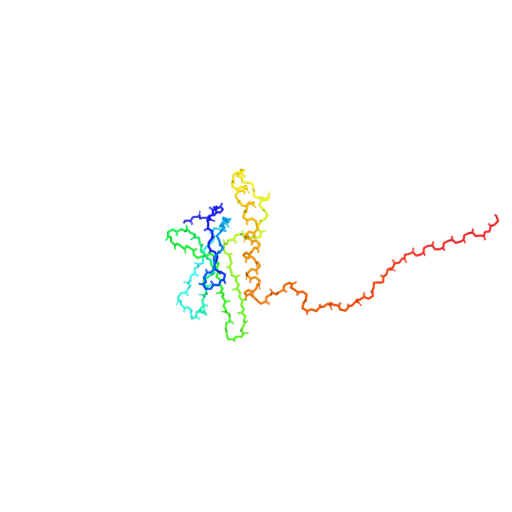7.645 3.656 -0.493 1.00 93.12 106 GLU A N 1
ATOM 838 C CA . GLU A 1 106 ? 8.171 2.295 -0.611 1.00 93.12 106 GLU A CA 1
ATOM 839 C C . GLU A 1 106 ? 7.692 1.594 -1.889 1.00 93.12 106 GLU A C 1
ATOM 841 O O . GLU A 1 106 ? 8.489 0.923 -2.535 1.00 93.12 106 GLU A O 1
ATOM 846 N N . ILE A 1 107 ? 6.443 1.806 -2.319 1.00 93.44 107 ILE A N 1
ATOM 847 C CA . ILE A 1 107 ? 5.940 1.328 -3.619 1.00 93.44 107 ILE A CA 1
ATOM 848 C C . ILE A 1 107 ? 6.778 1.897 -4.770 1.00 93.44 107 ILE A C 1
ATOM 850 O O . ILE A 1 107 ? 7.200 1.146 -5.646 1.00 93.44 107 ILE A O 1
ATOM 854 N N . LEU A 1 108 ? 7.064 3.202 -4.762 1.00 91.69 108 LEU A N 1
ATOM 855 C CA . LEU A 1 108 ? 7.894 3.833 -5.792 1.00 91.69 108 LEU A CA 1
ATOM 856 C C . LEU A 1 108 ? 9.313 3.248 -5.809 1.00 91.69 108 LEU A C 1
ATOM 858 O O . LEU A 1 108 ? 9.808 2.896 -6.878 1.00 91.69 108 LEU A O 1
ATOM 862 N N . LYS A 1 109 ? 9.932 3.053 -4.637 1.00 89.94 109 LYS A N 1
ATOM 863 C CA . LYS A 1 109 ? 11.249 2.404 -4.526 1.00 89.94 109 LYS A CA 1
ATOM 864 C C . LYS A 1 109 ? 11.241 0.972 -5.055 1.00 89.94 109 LYS A C 1
ATOM 866 O O . LYS A 1 109 ? 12.188 0.584 -5.732 1.00 89.94 109 LYS A O 1
ATOM 871 N N . LEU A 1 110 ? 10.197 0.195 -4.753 1.00 90.31 110 LEU A N 1
ATOM 872 C CA . LEU A 1 110 ? 10.042 -1.176 -5.251 1.00 90.31 110 LEU A CA 1
ATOM 873 C C . LEU A 1 110 ? 9.957 -1.219 -6.779 1.00 90.31 110 LEU A C 1
ATOM 875 O O . LEU A 1 110 ? 10.508 -2.133 -7.374 1.00 90.31 110 LEU A O 1
ATOM 879 N N . LEU A 1 111 ? 9.340 -0.209 -7.398 1.00 89.94 111 LEU A N 1
ATOM 880 C CA . LEU A 1 111 ? 9.283 -0.037 -8.855 1.00 89.94 111 LEU A CA 1
ATOM 881 C C . LEU A 1 111 ? 10.558 0.594 -9.448 1.00 89.94 111 LEU A C 1
ATOM 883 O O . LEU A 1 111 ? 10.573 0.976 -10.616 1.00 89.94 111 LEU A O 1
ATOM 887 N N . GLY A 1 112 ? 11.616 0.774 -8.650 1.00 87.88 112 GLY A N 1
ATOM 888 C CA . GLY A 1 112 ? 12.865 1.400 -9.089 1.00 87.88 112 GLY A CA 1
ATOM 889 C C . GLY A 1 112 ? 12.756 2.901 -9.383 1.00 87.88 112 GLY A C 1
ATOM 890 O O . GLY A 1 112 ? 13.668 3.477 -9.975 1.00 87.88 112 GLY A O 1
ATOM 891 N N . LEU A 1 113 ? 11.666 3.556 -8.974 1.00 86.25 113 LEU A N 1
ATOM 892 C CA . LEU A 1 113 ? 11.470 4.992 -9.138 1.00 86.25 113 LEU A CA 1
ATOM 893 C C . LEU A 1 113 ? 12.077 5.728 -7.942 1.00 86.25 113 LEU A C 1
ATOM 895 O O . LEU A 1 113 ? 11.608 5.611 -6.809 1.00 86.25 113 LEU A O 1
ATOM 899 N N . SER A 1 114 ? 13.113 6.522 -8.206 1.00 72.94 114 SER A N 1
ATOM 900 C CA . SER A 1 114 ? 13.668 7.460 -7.233 1.00 72.94 114 SER A CA 1
ATOM 901 C C . SER A 1 114 ? 13.304 8.888 -7.623 1.00 72.94 114 SER A C 1
ATOM 903 O O . SER A 1 114 ? 13.502 9.299 -8.765 1.00 72.94 114 SER A O 1
ATOM 905 N N . CYS A 1 115 ? 12.787 9.651 -6.660 1.00 60.38 115 CYS A N 1
ATOM 906 C CA . CYS A 1 115 ? 12.604 11.098 -6.795 1.00 60.38 115 CYS A CA 1
ATOM 907 C C . CYS A 1 115 ? 13.886 11.877 -6.457 1.00 60.38 115 CYS A C 1
ATOM 909 O O . CYS A 1 115 ? 13.864 13.108 -6.419 1.00 60.38 115 CYS A O 1
ATOM 911 N N . GLU A 1 116 ? 14.988 11.191 -6.151 1.00 69.25 116 GLU A N 1
ATOM 912 C CA . GLU A 1 116 ? 16.275 11.843 -5.954 1.00 69.25 116 GLU A CA 1
ATOM 913 C C . GLU A 1 116 ? 16.747 12.425 -7.289 1.00 69.25 116 GLU A C 1
ATOM 915 O O . GLU A 1 116 ? 16.666 11.779 -8.335 1.00 69.25 116 GLU A O 1
ATOM 920 N N . LEU A 1 117 ? 17.246 13.664 -7.262 1.00 56.41 117 LEU A N 1
ATOM 921 C CA . LEU A 1 117 ? 17.946 14.258 -8.397 1.00 56.41 117 LEU A CA 1
ATOM 922 C C . LEU A 1 117 ? 19.182 13.402 -8.688 1.00 56.41 117 LEU A C 1
ATOM 924 O O . LEU A 1 117 ? 20.231 13.599 -8.080 1.00 56.41 117 LEU A O 1
ATOM 928 N N . SER A 1 118 ? 19.063 12.456 -9.621 1.00 64.25 118 SER A N 1
ATOM 929 C CA . SER A 1 118 ? 20.184 11.617 -10.063 1.00 64.25 118 SER A CA 1
ATOM 930 C C . SER A 1 118 ? 21.334 12.468 -10.605 1.00 64.25 118 SER A C 1
ATOM 932 O O . SER A 1 118 ? 22.497 12.087 -10.518 1.00 64.25 118 SER A O 1
ATOM 934 N N . THR A 1 119 ? 20.999 13.642 -11.144 1.00 65.56 119 THR A N 1
ATOM 935 C CA . THR A 1 119 ? 21.917 14.656 -11.659 1.00 65.56 119 THR A CA 1
ATOM 936 C C . THR A 1 119 ? 21.256 16.028 -11.568 1.00 65.56 119 THR A C 1
ATOM 938 O O . THR A 1 119 ? 20.074 16.154 -11.887 1.00 65.56 119 THR A O 1
ATOM 941 N N . ILE A 1 120 ? 22.011 17.067 -11.202 1.00 69.94 120 ILE A N 1
ATOM 942 C CA . ILE A 1 120 ? 21.563 18.455 -11.382 1.00 69.94 120 ILE A CA 1
ATOM 943 C C . ILE A 1 120 ? 21.315 18.654 -12.889 1.00 69.94 120 ILE A C 1
ATOM 945 O O . ILE A 1 120 ? 22.264 18.484 -13.661 1.00 69.94 120 ILE A O 1
ATOM 949 N N . PRO A 1 121 ? 20.085 18.965 -13.341 1.00 67.19 121 PRO A N 1
ATOM 950 C CA . PRO A 1 121 ? 19.853 19.264 -14.747 1.00 67.19 121 PRO A CA 1
ATOM 951 C C . PRO A 1 121 ? 20.696 20.480 -15.136 1.00 67.19 121 PRO A C 1
ATOM 953 O O . PRO A 1 121 ? 20.853 21.414 -14.345 1.00 67.19 121 PRO A O 1
ATOM 956 N N . SER A 1 122 ? 21.276 20.466 -16.337 1.00 77.56 122 SER A N 1
ATOM 957 C CA . SER A 1 122 ? 22.045 21.612 -16.820 1.00 77.56 122 SER A CA 1
ATOM 958 C C . SER A 1 122 ? 21.174 22.869 -16.778 1.00 77.56 122 SER A C 1
ATOM 960 O O . SER A 1 122 ? 19.995 22.836 -17.131 1.00 77.56 122 SER A O 1
ATOM 962 N N . LEU A 1 123 ? 21.747 23.981 -16.309 1.00 77.69 123 LEU A N 1
ATOM 963 C CA . LEU A 1 123 ? 21.035 25.254 -16.250 1.00 77.69 123 LEU A CA 1
ATOM 964 C C . LEU A 1 123 ? 20.602 25.643 -17.670 1.00 77.69 123 LEU A C 1
ATOM 966 O O . LEU A 1 123 ? 21.436 25.980 -18.510 1.00 77.69 123 LEU A O 1
ATOM 970 N N . THR A 1 124 ? 19.301 25.591 -17.946 1.00 76.50 124 THR A N 1
ATOM 971 C CA . THR A 1 124 ? 18.736 26.114 -19.190 1.00 76.50 124 THR A CA 1
ATOM 972 C C . THR A 1 124 ? 18.614 27.634 -19.078 1.00 76.50 124 THR A C 1
ATOM 974 O O . THR A 1 124 ? 18.094 28.108 -18.062 1.00 76.50 124 THR A O 1
ATOM 977 N N . PRO A 1 125 ? 19.052 28.420 -20.078 1.00 75.50 125 PRO A N 1
ATOM 978 C CA . PRO A 1 125 ? 18.912 29.871 -20.034 1.00 75.50 125 PRO A CA 1
ATOM 979 C C . PRO A 1 125 ? 17.437 30.270 -19.910 1.00 75.50 125 PRO A C 1
ATOM 981 O O . PRO A 1 125 ? 16.593 29.820 -20.685 1.00 75.50 125 PRO A O 1
ATOM 984 N N . LEU A 1 126 ? 17.126 31.123 -18.934 1.00 70.38 126 LEU A N 1
ATOM 985 C CA . LEU A 1 126 ? 15.801 31.712 -18.782 1.00 70.38 126 LEU A CA 1
ATOM 986 C C . LEU A 1 126 ? 15.702 32.935 -19.700 1.00 70.38 126 LEU A C 1
ATOM 988 O O . LEU A 1 126 ? 16.311 33.968 -19.428 1.00 70.38 126 LEU A O 1
ATOM 992 N N . TYR A 1 127 ? 14.932 32.827 -20.781 1.00 76.62 127 TYR A N 1
ATOM 993 C CA . TYR A 1 127 ? 14.638 33.960 -21.658 1.00 76.62 127 TYR A CA 1
ATOM 994 C C . TYR A 1 127 ? 13.366 34.661 -21.177 1.00 76.62 127 TYR A C 1
ATOM 996 O O . TYR A 1 127 ? 12.259 34.153 -21.353 1.00 76.62 127 TYR A O 1
ATOM 1004 N N . LEU A 1 128 ? 13.520 35.832 -20.555 1.00 70.38 128 LEU A N 1
ATOM 1005 C CA . LEU A 1 128 ? 12.396 36.699 -20.212 1.00 70.38 128 LEU A CA 1
ATOM 1006 C C . LEU A 1 128 ? 12.000 37.504 -21.454 1.00 70.38 128 LEU A C 1
ATOM 1008 O O . LEU A 1 128 ? 12.702 38.432 -21.850 1.00 70.38 128 LEU A O 1
ATOM 1012 N N . LEU A 1 129 ? 10.878 37.150 -22.077 1.00 67.12 129 LEU A N 1
ATOM 1013 C CA . LEU A 1 129 ? 10.311 37.936 -23.171 1.00 67.12 129 LEU A CA 1
ATOM 1014 C C . LEU A 1 129 ? 9.507 39.105 -22.579 1.00 67.12 129 LEU A C 1
ATOM 1016 O O . LEU A 1 129 ? 8.355 38.939 -22.183 1.00 67.12 129 LEU A O 1
ATOM 1020 N N . SER A 1 130 ? 10.135 40.280 -22.493 1.00 74.00 130 SER A N 1
ATOM 1021 C CA . SER A 1 130 ? 9.454 41.549 -22.199 1.00 74.00 130 SER A CA 1
ATOM 1022 C C . SER A 1 130 ? 8.830 42.111 -23.477 1.00 74.00 130 SER A C 1
ATOM 1024 O O . SER A 1 130 ? 9.434 42.055 -24.547 1.00 74.00 130 SER A O 1
ATOM 1026 N N . SER A 1 131 ? 7.624 42.670 -23.377 1.00 68.06 131 SER A N 1
ATOM 1027 C CA . SER A 1 131 ? 7.068 43.514 -24.438 1.00 68.06 131 SER A CA 1
ATOM 1028 C C . SER A 1 131 ? 7.464 44.960 -24.175 1.00 68.06 131 SER A C 1
ATOM 1030 O O . SER A 1 131 ? 6.786 45.673 -23.435 1.00 68.06 131 SER A O 1
ATOM 1032 N N . ASP A 1 132 ? 8.551 45.400 -24.797 1.00 64.88 132 ASP A N 1
ATOM 1033 C CA . ASP A 1 132 ? 8.963 46.796 -24.751 1.00 64.88 132 ASP A CA 1
ATOM 1034 C C . ASP A 1 132 ? 8.021 47.635 -25.630 1.00 64.88 132 ASP A C 1
ATOM 1036 O O . ASP A 1 132 ? 8.139 47.665 -26.855 1.00 64.88 132 ASP A O 1
ATOM 1040 N N . LYS A 1 133 ? 7.076 48.357 -25.018 1.00 61.25 133 LYS A N 1
ATOM 1041 C CA . LYS A 1 133 ? 6.502 49.552 -25.653 1.00 61.25 133 LYS A CA 1
ATOM 1042 C C . LYS A 1 133 ? 7.378 50.746 -25.298 1.00 61.25 133 LYS A C 1
ATOM 1044 O O . LYS A 1 133 ? 7.090 51.485 -24.362 1.00 61.25 133 LYS A O 1
ATOM 1049 N N . VAL A 1 134 ? 8.448 50.933 -26.064 1.00 58.62 134 VAL A N 1
ATOM 1050 C CA . VAL A 1 134 ? 9.201 52.190 -26.072 1.00 58.62 134 VAL A CA 1
ATOM 1051 C C . VAL A 1 134 ? 8.427 53.195 -26.925 1.00 58.62 134 VAL A C 1
ATOM 1053 O O . VAL A 1 134 ? 8.528 53.195 -28.148 1.00 58.62 134 VAL A O 1
ATOM 1056 N N . GLY A 1 135 ? 7.616 54.030 -26.278 1.00 53.44 135 GLY A N 1
ATOM 1057 C CA . GLY A 1 135 ? 7.102 55.268 -26.859 1.00 53.44 135 GLY A CA 1
ATOM 1058 C C . GLY A 1 135 ? 7.883 56.443 -26.280 1.00 53.44 135 GLY A C 1
ATOM 1059 O O . GLY A 1 135 ? 7.625 56.842 -25.149 1.00 53.44 135 GLY A O 1
ATOM 1060 N N . PHE A 1 136 ? 8.851 56.971 -27.028 1.00 50.03 136 PHE A N 1
ATOM 1061 C CA . PHE A 1 136 ? 9.431 58.284 -26.749 1.00 50.03 136 PHE A CA 1
ATOM 1062 C C . PHE A 1 136 ? 8.654 59.326 -27.556 1.00 50.03 136 PHE A C 1
ATOM 1064 O O . PHE A 1 136 ? 8.863 59.428 -28.761 1.00 50.03 136 PHE A O 1
ATOM 1071 N N . ASP A 1 137 ? 7.809 60.117 -26.894 1.00 50.94 137 ASP A N 1
ATOM 1072 C CA . ASP A 1 137 ? 7.394 61.422 -27.416 1.00 50.94 137 ASP A CA 1
ATOM 1073 C C . ASP A 1 137 ? 8.304 62.493 -26.811 1.00 50.94 137 ASP A C 1
ATOM 1075 O O . ASP A 1 137 ? 8.088 63.010 -25.716 1.00 50.94 137 ASP A O 1
ATOM 1079 N N . LEU A 1 138 ? 9.369 62.808 -27.544 1.00 50.41 138 LEU A N 1
ATOM 1080 C CA . LEU A 1 138 ? 10.084 64.071 -27.424 1.00 50.41 138 LEU A CA 1
ATOM 1081 C C . LEU A 1 138 ? 9.723 64.898 -28.650 1.00 50.41 138 LEU A C 1
ATOM 1083 O O . LEU A 1 138 ? 10.395 64.778 -29.668 1.00 50.41 138 LEU A O 1
ATOM 1087 N N . ASN A 1 139 ? 8.678 65.721 -28.557 1.00 46.84 139 ASN A N 1
ATOM 1088 C CA . ASN A 1 139 ? 8.535 66.934 -29.361 1.00 46.84 139 ASN A CA 1
ATOM 1089 C C . ASN A 1 139 ? 7.538 67.910 -28.711 1.00 46.84 139 ASN A C 1
ATOM 1091 O O . ASN A 1 139 ? 6.339 67.675 -28.757 1.00 46.84 139 ASN A O 1
ATOM 1095 N N . LYS A 1 140 ? 8.113 69.007 -28.192 1.00 43.12 140 LYS A N 1
ATOM 1096 C CA . LYS A 1 140 ? 7.577 70.374 -28.021 1.00 43.12 140 LYS A CA 1
ATOM 1097 C C . LYS A 1 140 ? 6.265 70.600 -27.270 1.00 43.12 140 LYS A C 1
ATOM 1099 O O . LYS A 1 140 ? 5.185 70.360 -27.841 1.00 43.12 140 LYS A O 1
#

Sequence (140 aa):
NEIMDTIQTLVFSKDKNNEIKLNALASGKFFEVDISENLNPMKTLGYFDSPDKDTMIVHLSYGSNGGEAILSQVHLEVNIRSLCRPKDDFNLLKLNNIKRYDVLVEILKLLGLSCELSTIPSLTPLYLLSSDKVGFDLNK

Secondary structure (DSSP, 8-state):
---EEEEEEEEEEEETTEEEEEEEEEES------SSS----PEEEEEESSTT--EEEEEEEETTTTEEEEEESEESS--GGGS---HHHHHHHHHTHHHHHHHHHHHHHHTT---S-SSPPP------------------